Protein AF-0000000068720915 (afdb_homodimer)

Secondary structure (DSSP, 8-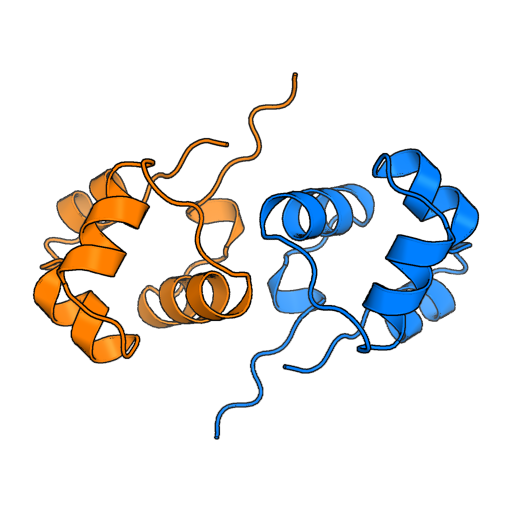state):
-EE-HHHHHHHHT--HHHHHHHHTS-HHHHHHHHTTSSPPBHHHHHHHHHHTT--HHHHEE----/-EE-HHHHHHHHT--HHHHHHHHTS-HHHHHHHHTTSSPPBHHHHHHHHHHTT--HHHHEE----

Radius of gyration: 15.05 Å; Cα contacts (8 Å, |Δi|>4): 165; chains: 2; bounding box: 31×42×32 Å

Foldseek 3Di:
DDFCQLVLCVVVVHDLCVLCVQLVHHSVVSVCCNVVNDPDDPSSLCSSCVSSVHDSCVGDPDPDD/DDFCQLVLCVVVVHDLCVLCVQLVHHSVVSVCCNVVNDDDDPSSLCSSCVSSVHDSCVGDPDPDD

Organism: Bacillus thuringiensis (NCBI:txid1428)

pLDDT: mean 94.08, std 8.58, range [43.88, 98.0]

Solvent-accessible surface area (backbone atoms only — not comparable to full-atom values): 7295 Å² total; per-residue (Å²): 110,48,56,40,47,50,60,52,28,60,75,66,70,50,55,65,59,59,50,15,58,74,59,69,51,49,50,66,57,44,50,33,32,36,68,60,74,39,81,55,50,43,66,55,42,51,39,47,18,55,76,67,74,46,52,50,66,74,35,43,39,77,63,72,128,111,47,55,39,46,49,60,52,30,60,74,65,71,49,56,64,59,59,50,16,58,73,58,69,50,48,51,66,58,46,49,34,32,37,70,58,76,38,81,54,50,44,66,55,40,51,39,48,17,54,76,66,74,48,52,51,67,73,36,42,39,78,61,70,129

Sequence (130 aa):
MKCKLKIILAERMLKQSDLAKLVGITDQTLSMIARGKSEPTLRVALRIAKALDLTVEEIWIEEGRMKCKLKIILAERMLKQSDLAKLVGITDQTLSMIARGKSEPTLRVALRIAKALDLTVEEIWIEEGR

Structure (mmCIF, N/CA/C/O backbone):
data_AF-0000000068720915-model_v1
#
loop_
_entity.id
_entity.type
_entity.pdbx_description
1 polymer 'Transcriptional regulator'
#
loop_
_atom_site.group_PDB
_atom_site.id
_atom_site.type_symbol
_atom_site.label_atom_id
_atom_site.label_alt_id
_atom_site.label_comp_id
_atom_site.label_asym_id
_atom_site.label_entity_id
_atom_site.label_seq_id
_atom_site.pdbx_PDB_ins_code
_atom_site.Cartn_x
_atom_site.Cartn_y
_atom_site.Cartn_z
_atom_site.occupancy
_atom_site.B_iso_or_equiv
_atom_site.auth_seq_id
_atom_site.auth_comp_id
_atom_site.auth_asym_id
_atom_site.auth_atom_id
_atom_site.pdbx_PDB_model_num
ATOM 1 N N . MET A 1 1 ? 12.648 -2.965 1.309 1 84.5 1 MET A N 1
ATOM 2 C CA . MET A 1 1 ? 11.312 -3.531 1.51 1 84.5 1 MET A CA 1
ATOM 3 C C . MET A 1 1 ? 11.281 -5 1.093 1 84.5 1 MET A C 1
ATOM 5 O O . MET A 1 1 ? 11.852 -5.371 0.068 1 84.5 1 MET A O 1
ATOM 9 N N . LYS A 1 2 ? 10.797 -5.852 1.995 1 91.69 2 LYS A N 1
ATOM 10 C CA . LYS A 1 2 ? 10.695 -7.281 1.729 1 91.69 2 LYS A CA 1
ATOM 11 C C . LYS A 1 2 ? 9.289 -7.656 1.262 1 91.69 2 LYS A C 1
ATOM 13 O O . LYS A 1 2 ? 8.297 -7.184 1.818 1 91.69 2 LYS A O 1
ATOM 18 N N . CYS A 1 3 ? 9.297 -8.414 0.153 1 95.56 3 CYS A N 1
ATOM 19 C CA . CYS A 1 3 ? 8.023 -8.875 -0.384 1 95.56 3 CYS A CA 1
ATOM 20 C C . CYS A 1 3 ? 7.805 -10.352 -0.068 1 95.56 3 CYS A C 1
ATOM 22 O O . CYS A 1 3 ? 8.648 -11.195 -0.393 1 95.56 3 CYS A O 1
ATOM 24 N N . LYS A 1 4 ? 6.602 -10.711 0.438 1 96.31 4 LYS A N 1
ATOM 25 C CA . LYS A 1 4 ? 6.289 -12.078 0.826 1 96.31 4 LYS A CA 1
ATOM 26 C C . LYS A 1 4 ? 5.352 -12.734 -0.185 1 96.31 4 LYS A C 1
ATOM 28 O O . LYS A 1 4 ? 4.844 -13.836 0.056 1 96.31 4 LYS A O 1
ATOM 33 N N . LEU A 1 5 ? 5.215 -12.117 -1.26 1 96.81 5 LEU A N 1
ATOM 34 C CA . LEU A 1 5 ? 4.215 -12.555 -2.227 1 96.81 5 LEU A CA 1
ATOM 35 C C . LEU A 1 5 ? 4.508 -13.977 -2.703 1 96.81 5 LEU A C 1
ATOM 37 O O . LEU A 1 5 ? 3.602 -14.812 -2.779 1 96.81 5 LEU A O 1
ATOM 41 N N . LYS A 1 6 ? 5.719 -14.289 -2.93 1 95.38 6 LYS A N 1
ATOM 42 C CA . LYS A 1 6 ? 6.086 -15.625 -3.4 1 95.38 6 LYS A CA 1
ATOM 43 C C . LYS A 1 6 ? 5.75 -16.688 -2.359 1 95.38 6 LYS A C 1
ATOM 45 O O . LYS A 1 6 ? 5.207 -17.734 -2.695 1 95.38 6 LYS A O 1
ATOM 50 N N . ILE A 1 7 ? 6.047 -16.406 -1.175 1 96.31 7 ILE A N 1
ATOM 51 C CA . ILE A 1 7 ? 5.801 -17.344 -0.075 1 96.31 7 ILE A CA 1
ATOM 52 C C . ILE A 1 7 ? 4.297 -17.531 0.109 1 96.31 7 ILE A C 1
ATOM 54 O O . ILE A 1 7 ? 3.824 -18.656 0.286 1 96.31 7 ILE A O 1
ATOM 58 N N . ILE A 1 8 ? 3.562 -16.484 0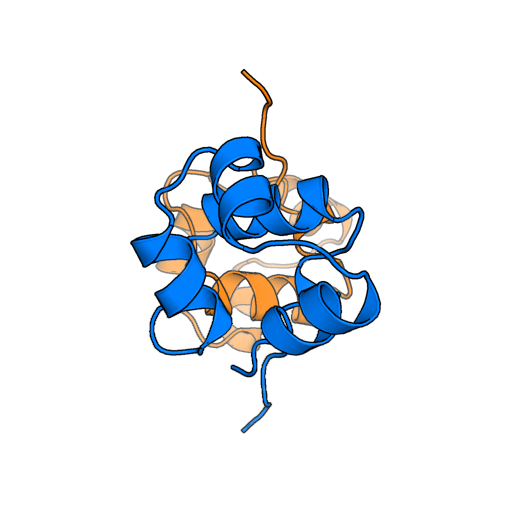.032 1 96.81 8 ILE A N 1
ATOM 59 C CA . ILE A 1 8 ? 2.115 -16.516 0.212 1 96.81 8 ILE A CA 1
ATOM 60 C C . ILE A 1 8 ? 1.474 -17.344 -0.895 1 96.81 8 ILE A C 1
ATOM 62 O O . ILE A 1 8 ? 0.606 -18.188 -0.627 1 96.81 8 ILE A O 1
ATOM 66 N N . LEU A 1 9 ? 1.926 -17.094 -2.137 1 96.31 9 LEU A N 1
ATOM 67 C CA . LEU A 1 9 ? 1.372 -17.844 -3.262 1 96.31 9 LEU A CA 1
ATOM 68 C C . LEU A 1 9 ? 1.666 -19.328 -3.123 1 96.31 9 LEU A C 1
ATOM 70 O O . LEU A 1 9 ? 0.794 -20.172 -3.375 1 96.31 9 LEU A O 1
ATOM 74 N N . ALA A 1 10 ? 2.838 -19.641 -2.721 1 96.06 10 ALA A N 1
ATOM 75 C CA . ALA A 1 10 ? 3.234 -21.031 -2.518 1 96.06 10 ALA A CA 1
ATOM 76 C C . ALA A 1 10 ? 2.402 -21.688 -1.417 1 96.06 10 ALA A C 1
ATOM 78 O O . ALA A 1 10 ? 1.913 -22.797 -1.581 1 96.06 10 ALA A O 1
ATOM 79 N N . GLU A 1 11 ? 2.225 -21 -0.353 1 96.75 11 GLU A N 1
ATOM 80 C CA . GLU A 1 11 ? 1.474 -21.516 0.792 1 96.75 11 GLU A CA 1
ATOM 81 C C . GLU A 1 11 ? 0.007 -21.734 0.435 1 96.75 11 GLU A C 1
ATOM 83 O O . GLU A 1 11 ? -0.625 -22.672 0.941 1 96.75 11 GLU A O 1
ATOM 88 N N . ARG A 1 12 ? -0.441 -20.938 -0.423 1 96.06 12 ARG A N 1
ATOM 89 C CA . ARG A 1 12 ? -1.853 -21.016 -0.788 1 96.06 12 ARG A CA 1
ATOM 90 C C . ARG A 1 12 ? -2.045 -21.812 -2.07 1 96.06 12 ARG A C 1
ATOM 92 O O . ARG A 1 12 ? -3.166 -21.938 -2.568 1 96.06 12 ARG A O 1
ATOM 99 N N . MET A 1 13 ? -1.033 -22.188 -2.682 1 96.75 13 MET A N 1
ATOM 100 C CA . MET A 1 13 ? -1.034 -22.969 -3.908 1 96.75 13 MET A CA 1
ATOM 101 C C . MET A 1 13 ? -1.691 -22.203 -5.051 1 96.75 13 MET A C 1
ATOM 103 O O . MET A 1 13 ? -2.506 -22.766 -5.789 1 96.75 13 MET A O 1
ATOM 107 N N . LEU A 1 14 ? -1.331 -20.969 -5.105 1 95.44 14 LEU A N 1
ATOM 108 C CA . LEU A 1 14 ? -1.845 -20.125 -6.172 1 95.44 14 LEU A CA 1
ATOM 109 C C . LEU A 1 14 ? -0.791 -19.922 -7.254 1 95.44 14 LEU A C 1
ATOM 111 O O . LEU A 1 14 ? 0.395 -19.766 -6.953 1 95.44 14 LEU A O 1
ATOM 115 N N . LYS A 1 15 ? -1.321 -19.906 -8.453 1 95.81 15 LYS A N 1
ATOM 116 C CA . LYS A 1 15 ? -0.428 -19.625 -9.57 1 95.81 15 LYS A CA 1
ATOM 117 C C . LYS A 1 15 ? -0.285 -18.125 -9.789 1 95.81 15 LYS A C 1
ATOM 119 O O . LYS A 1 15 ? -1.26 -17.375 -9.672 1 95.81 15 LYS A O 1
ATOM 124 N N . GLN A 1 16 ? 0.919 -17.766 -10.07 1 96.12 16 GLN A N 1
ATOM 125 C CA . GLN A 1 16 ? 1.2 -16.359 -10.336 1 96.12 16 GLN A CA 1
ATOM 126 C C . GLN A 1 16 ? 0.366 -15.844 -11.508 1 96.12 16 GLN A C 1
ATOM 128 O O . GLN A 1 16 ? -0.12 -14.711 -11.484 1 96.12 16 GLN A O 1
ATOM 133 N N . SER A 1 17 ? 0.252 -16.703 -12.539 1 96.25 17 SER A N 1
ATOM 134 C CA . SER A 1 17 ? -0.503 -16.328 -13.727 1 96.25 17 SER A CA 1
ATOM 135 C C . SER A 1 17 ? -1.961 -16.047 -13.391 1 96.25 17 SER A C 1
ATOM 137 O O . SER A 1 17 ? -2.545 -15.086 -13.914 1 96.25 17 SER A O 1
ATOM 139 N N . ASP A 1 18 ? -2.543 -16.828 -12.586 1 96.75 18 ASP A N 1
ATOM 140 C CA . ASP A 1 18 ? -3.93 -16.625 -12.172 1 96.75 18 ASP A CA 1
ATOM 141 C C . ASP A 1 18 ? -4.094 -15.328 -11.383 1 96.75 18 ASP A C 1
ATOM 143 O O . ASP A 1 18 ? -5.055 -14.586 -11.602 1 96.75 18 ASP A O 1
ATOM 147 N N . LEU A 1 19 ? -3.236 -15.062 -10.492 1 97.31 19 LEU A N 1
ATOM 148 C CA . LEU A 1 19 ? -3.277 -13.82 -9.727 1 97.31 19 LEU A CA 1
ATOM 149 C C . LEU A 1 19 ? -3.102 -12.617 -10.641 1 97.31 19 LEU A C 1
ATOM 151 O O . LEU A 1 19 ? -3.801 -11.609 -10.484 1 97.31 19 LEU A O 1
ATOM 155 N N . ALA A 1 20 ? -2.119 -12.695 -11.531 1 98 20 ALA A N 1
ATOM 156 C CA . ALA A 1 20 ? -1.88 -11.609 -12.484 1 98 20 ALA A CA 1
ATOM 157 C C . ALA A 1 20 ? -3.154 -11.258 -13.242 1 98 20 ALA A C 1
ATOM 159 O O . ALA A 1 20 ? -3.494 -10.078 -13.375 1 98 20 ALA A O 1
ATOM 160 N N . LYS A 1 21 ? -3.84 -12.305 -13.648 1 97 21 LYS A N 1
ATOM 161 C CA . LYS A 1 21 ? -5.102 -12.117 -14.359 1 97 21 LYS A CA 1
ATOM 162 C C . LYS A 1 21 ? -6.145 -11.453 -13.469 1 97 21 LYS A C 1
ATOM 164 O O . LYS A 1 21 ? -6.836 -10.523 -13.891 1 97 21 LYS A O 1
ATOM 169 N N . LEU A 1 22 ? -6.188 -11.883 -12.305 1 95.5 22 LEU A N 1
ATOM 170 C CA . LEU A 1 22 ? -7.156 -11.359 -11.352 1 95.5 22 LEU A CA 1
ATOM 171 C C . LEU A 1 22 ? -6.895 -9.883 -11.07 1 95.5 22 LEU A C 1
ATOM 173 O O . LEU A 1 22 ? -7.836 -9.102 -10.922 1 95.5 22 LEU A O 1
ATOM 177 N N . VAL A 1 23 ? -5.668 -9.531 -10.969 1 95.69 23 VAL A N 1
ATOM 178 C CA . VAL A 1 23 ? -5.25 -8.18 -10.625 1 95.69 23 VAL A CA 1
ATOM 179 C C . VAL A 1 23 ? -5.258 -7.297 -11.875 1 95.69 23 VAL A C 1
ATOM 181 O O . VAL A 1 23 ? -5.375 -6.074 -11.773 1 95.69 23 VAL A O 1
ATOM 184 N N . GLY A 1 24 ? -5.086 -7.875 -13.008 1 96.62 24 GLY A N 1
ATOM 185 C CA . GLY A 1 24 ? -5.098 -7.145 -14.266 1 96.62 24 GLY A CA 1
ATOM 186 C C . GLY A 1 24 ? -3.717 -6.676 -14.695 1 96.62 24 GLY A C 1
ATOM 187 O O . GLY A 1 24 ? -3.564 -5.57 -15.211 1 96.62 24 GLY A O 1
ATOM 188 N N . ILE A 1 25 ?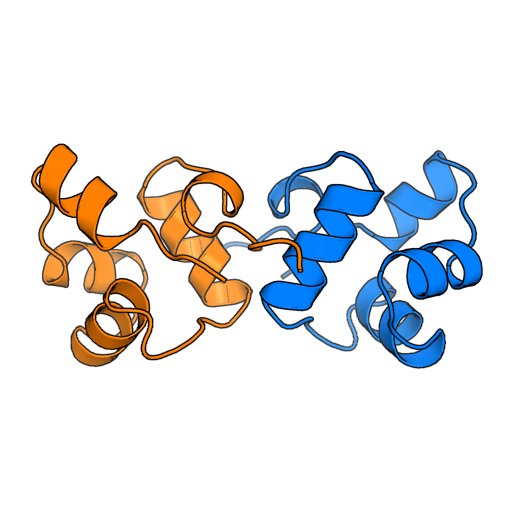 -2.736 -7.398 -14.445 1 96.88 25 ILE A N 1
ATOM 189 C CA . ILE A 1 25 ? -1.376 -7.113 -14.883 1 96.88 25 ILE A CA 1
ATOM 190 C C . ILE A 1 25 ? -0.797 -8.336 -15.594 1 96.88 25 ILE A C 1
ATOM 192 O O . ILE A 1 25 ? -1.419 -9.398 -15.617 1 96.88 25 ILE A O 1
ATOM 196 N N . THR A 1 26 ? 0.347 -8.141 -16.125 1 97.44 26 THR A N 1
ATOM 197 C CA . THR A 1 26 ? 0.966 -9.242 -16.859 1 97.44 26 THR A CA 1
ATOM 198 C C . THR A 1 26 ? 1.672 -10.195 -15.891 1 97.44 26 THR A C 1
ATOM 200 O O . THR A 1 26 ? 2.064 -9.797 -14.797 1 97.44 26 THR A O 1
ATOM 203 N N . ASP A 1 27 ? 1.843 -11.383 -16.438 1 97 27 ASP A N 1
ATOM 204 C CA . ASP A 1 27 ? 2.605 -12.367 -15.68 1 97 27 ASP A CA 1
ATOM 205 C C . ASP A 1 27 ? 4.016 -11.867 -15.383 1 97 27 ASP A C 1
ATOM 207 O O . ASP A 1 27 ? 4.539 -12.07 -14.289 1 97 27 ASP A O 1
ATOM 211 N N . GLN A 1 28 ? 4.523 -11.242 -16.312 1 97.62 28 GLN A N 1
ATOM 212 C CA . GLN A 1 28 ? 5.883 -10.727 -16.172 1 97.62 28 GLN A CA 1
ATOM 213 C C . GLN A 1 28 ? 5.969 -9.695 -15.047 1 97.62 28 GLN A C 1
ATOM 215 O O . GLN A 1 28 ? 6.883 -9.75 -14.219 1 97.62 28 GLN A O 1
ATOM 220 N N . THR A 1 29 ? 5.031 -8.812 -14.977 1 97.38 29 THR A N 1
ATOM 221 C CA . THR A 1 29 ? 4.984 -7.781 -13.945 1 97.38 29 THR A CA 1
ATOM 222 C C . THR A 1 29 ? 4.832 -8.406 -12.562 1 97.38 29 THR A C 1
ATOM 224 O O . THR A 1 29 ? 5.551 -8.039 -11.633 1 97.38 29 THR A O 1
ATOM 227 N N . LEU A 1 30 ? 3.932 -9.344 -12.492 1 97.81 30 LEU A N 1
ATOM 228 C CA . LEU A 1 30 ? 3.707 -10 -11.203 1 97.81 30 LEU A CA 1
ATOM 229 C C . LEU A 1 30 ? 4.941 -10.781 -10.766 1 97.81 30 LEU A C 1
ATOM 231 O O . LEU A 1 30 ? 5.297 -10.773 -9.586 1 97.81 30 LEU A O 1
ATOM 235 N N . SER A 1 31 ? 5.555 -11.383 -11.719 1 97 31 SER A N 1
ATOM 236 C CA . SER A 1 31 ? 6.77 -12.141 -11.43 1 97 31 SER A CA 1
ATOM 237 C C . SER A 1 31 ? 7.863 -11.234 -10.867 1 97 31 SER A C 1
ATOM 239 O O . SER A 1 31 ? 8.492 -11.57 -9.859 1 97 31 SER A O 1
ATOM 241 N N . MET A 1 32 ? 8.062 -10.078 -11.492 1 96.62 32 MET A N 1
ATOM 242 C CA . MET A 1 32 ? 9.07 -9.133 -11.031 1 96.62 32 MET A CA 1
ATOM 243 C C . MET A 1 32 ? 8.727 -8.609 -9.633 1 96.62 32 MET A C 1
ATOM 245 O O . MET A 1 32 ? 9.609 -8.461 -8.789 1 96.62 32 MET A O 1
ATOM 249 N N . ILE A 1 33 ? 7.527 -8.422 -9.398 1 96.88 33 ILE A N 1
ATOM 250 C CA . ILE A 1 33 ? 7.055 -7.949 -8.102 1 96.88 33 ILE A CA 1
ATOM 251 C C . ILE A 1 33 ? 7.297 -9.023 -7.043 1 96.88 33 ILE A C 1
ATOM 253 O O . ILE A 1 33 ? 7.863 -8.75 -5.984 1 96.88 33 ILE A O 1
ATOM 257 N N . ALA A 1 34 ? 6.895 -10.234 -7.367 1 96.44 34 ALA A N 1
ATOM 258 C CA . ALA A 1 34 ? 6.977 -11.344 -6.422 1 96.44 34 ALA A CA 1
ATOM 259 C C . ALA A 1 34 ? 8.43 -11.664 -6.086 1 96.44 34 ALA A C 1
ATOM 261 O O . ALA A 1 34 ? 8.734 -12.086 -4.965 1 96.44 34 ALA A O 1
ATOM 262 N N . ARG A 1 35 ? 9.289 -11.367 -6.938 1 93.88 35 ARG A N 1
ATOM 263 C CA . ARG A 1 35 ? 10.711 -11.648 -6.738 1 93.88 35 ARG A CA 1
ATOM 264 C C . ARG A 1 35 ? 11.422 -10.461 -6.09 1 93.88 35 ARG A C 1
ATOM 266 O O . ARG A 1 35 ? 12.617 -10.523 -5.816 1 93.88 35 ARG A O 1
ATOM 273 N N . GLY A 1 36 ? 10.781 -9.438 -5.918 1 91.56 36 GLY A N 1
ATOM 274 C CA . GLY A 1 36 ? 11.367 -8.258 -5.305 1 91.56 36 GLY A CA 1
ATOM 275 C C . GLY A 1 36 ? 12.18 -7.422 -6.277 1 91.56 36 GLY A C 1
ATOM 276 O O . GLY A 1 36 ? 12.922 -6.535 -5.867 1 91.56 36 GLY A O 1
ATOM 277 N N . LYS A 1 37 ? 12.031 -7.66 -7.488 1 93.38 37 LYS A N 1
ATOM 278 C CA . LYS A 1 37 ? 12.805 -6.949 -8.508 1 93.38 37 LYS A CA 1
ATOM 279 C C . LYS A 1 37 ? 12.117 -5.645 -8.898 1 93.38 37 LYS A C 1
ATOM 281 O O . LYS A 1 37 ? 12.75 -4.742 -9.445 1 93.38 37 LYS A O 1
ATOM 286 N N . SER A 1 38 ? 10.852 -5.523 -8.688 1 94.19 38 SER A N 1
ATOM 287 C CA . SER A 1 38 ? 10.078 -4.32 -8.961 1 94.19 38 SER A CA 1
ATOM 288 C C . SER A 1 38 ? 9.117 -4.008 -7.816 1 94.19 38 SER A C 1
ATOM 290 O O . SER A 1 38 ? 8.422 -4.898 -7.32 1 94.19 38 SER A O 1
ATOM 292 N N . GLU A 1 39 ? 9.148 -2.801 -7.504 1 92.94 39 GLU A N 1
ATOM 293 C CA . GLU A 1 39 ? 8.148 -2.361 -6.535 1 92.94 39 GLU A CA 1
ATOM 294 C C . GLU A 1 39 ? 6.836 -1.99 -7.227 1 92.94 39 GLU A C 1
ATOM 296 O O . GLU A 1 39 ? 6.836 -1.239 -8.203 1 92.94 39 GLU A O 1
ATOM 301 N N . PRO A 1 40 ? 5.863 -2.596 -6.746 1 96.06 40 PRO A N 1
ATOM 302 C CA . PRO A 1 40 ? 4.598 -2.209 -7.379 1 96.06 40 PRO A CA 1
ATOM 303 C C . PRO A 1 40 ? 4.188 -0.775 -7.047 1 96.06 40 PRO A C 1
ATOM 305 O O . PRO A 1 40 ? 4.652 -0.211 -6.055 1 96.06 40 PRO A O 1
ATOM 308 N N . THR A 1 41 ? 3.375 -0.228 -7.93 1 94.56 41 THR A N 1
ATOM 309 C CA . THR A 1 41 ? 2.689 1.002 -7.547 1 94.56 41 THR A CA 1
ATOM 310 C C . THR A 1 41 ? 1.713 0.745 -6.402 1 94.56 41 THR A C 1
ATOM 312 O O . THR A 1 41 ? 1.386 -0.406 -6.105 1 94.56 41 THR A O 1
ATOM 315 N N . LEU A 1 42 ? 1.261 1.77 -5.832 1 96 42 LEU A N 1
ATOM 316 C CA . LEU A 1 42 ? 0.309 1.631 -4.734 1 96 42 LEU A CA 1
ATOM 317 C C . LEU A 1 42 ? -0.982 0.976 -5.215 1 96 42 LEU A C 1
ATOM 319 O O . LEU A 1 42 ? -1.539 0.114 -4.531 1 96 42 LEU A O 1
ATOM 323 N N . ARG A 1 43 ? -1.368 1.279 -6.391 1 94.38 43 ARG A N 1
ATOM 324 C CA . ARG A 1 43 ? -2.602 0.733 -6.949 1 94.38 43 ARG A CA 1
ATOM 325 C C . ARG A 1 43 ? -2.496 -0.777 -7.137 1 94.38 43 ARG A C 1
ATOM 327 O O . ARG A 1 43 ? -3.389 -1.522 -6.73 1 94.38 43 ARG A O 1
ATOM 334 N N . VAL A 1 44 ? -1.448 -1.14 -7.664 1 95.69 44 VAL A N 1
ATOM 335 C CA . VAL A 1 44 ? -1.23 -2.559 -7.926 1 95.69 44 VAL A CA 1
ATOM 336 C C . VAL A 1 44 ? -1.125 -3.316 -6.605 1 95.69 44 VAL A C 1
ATOM 338 O O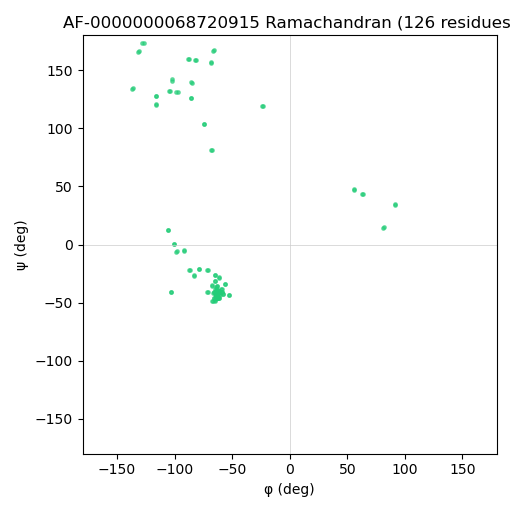 . VAL A 1 44 ? -1.684 -4.406 -6.461 1 95.69 44 VAL A O 1
ATOM 341 N N . ALA A 1 45 ? -0.449 -2.713 -5.711 1 96.88 45 ALA A N 1
ATOM 342 C CA . ALA A 1 45 ? -0.291 -3.34 -4.402 1 96.88 45 ALA A CA 1
ATOM 343 C C . ALA A 1 45 ? -1.643 -3.539 -3.721 1 96.88 45 ALA A C 1
ATOM 345 O O . ALA A 1 45 ? -1.905 -4.598 -3.146 1 96.88 45 ALA A O 1
ATOM 346 N N . LEU A 1 46 ? -2.461 -2.564 -3.871 1 97.06 46 LEU A N 1
ATOM 347 C CA . LEU A 1 46 ? -3.787 -2.646 -3.27 1 97.06 46 LEU A CA 1
ATOM 348 C C . LEU A 1 46 ? -4.621 -3.729 -3.945 1 97.06 46 LEU A C 1
ATOM 350 O O . LEU A 1 46 ? -5.34 -4.477 -3.273 1 97.06 46 LEU A O 1
ATOM 354 N N . ARG A 1 47 ? -4.457 -3.898 -5.188 1 96.06 47 ARG A N 1
ATOM 355 C CA . ARG A 1 47 ? -5.223 -4.902 -5.926 1 96.06 47 ARG A CA 1
ATOM 356 C C . ARG A 1 47 ? -4.754 -6.309 -5.574 1 96.06 47 ARG A C 1
ATOM 358 O O . ARG A 1 47 ? -5.57 -7.223 -5.43 1 96.06 47 ARG A O 1
ATOM 365 N N . ILE A 1 48 ? -3.492 -6.387 -5.469 1 97.25 48 ILE A N 1
ATOM 366 C CA . ILE A 1 48 ? -2.932 -7.688 -5.121 1 97.25 48 ILE A CA 1
ATOM 367 C C . ILE A 1 48 ? -3.385 -8.086 -3.717 1 97.25 48 ILE A C 1
ATOM 369 O O . ILE A 1 48 ? -3.828 -9.219 -3.498 1 97.25 48 ILE A O 1
ATOM 373 N N . ALA A 1 49 ? -3.252 -7.203 -2.832 1 97.62 49 ALA A N 1
ATOM 374 C CA . ALA A 1 49 ? -3.67 -7.469 -1.457 1 97.62 49 ALA A CA 1
ATOM 375 C C . ALA A 1 49 ? -5.145 -7.852 -1.397 1 97.62 49 ALA A C 1
ATOM 377 O O . ALA A 1 49 ? -5.516 -8.812 -0.722 1 97.62 49 ALA A O 1
ATOM 378 N N . LYS A 1 50 ? -5.934 -7.152 -2.135 1 96.69 50 LYS A N 1
ATOM 379 C CA . LYS A 1 50 ? -7.367 -7.426 -2.176 1 96.69 50 LYS A CA 1
ATOM 380 C C . LYS A 1 50 ? -7.648 -8.812 -2.744 1 96.69 50 LYS A C 1
ATOM 382 O O . LYS A 1 50 ? -8.438 -9.578 -2.18 1 96.69 50 LYS A O 1
ATOM 387 N N . ALA A 1 51 ? -6.977 -9.133 -3.787 1 96.62 51 ALA A N 1
ATOM 388 C CA . ALA A 1 51 ? -7.164 -10.414 -4.457 1 96.62 51 ALA A CA 1
ATOM 389 C C . ALA A 1 51 ? -6.816 -11.578 -3.521 1 96.62 51 ALA A C 1
ATOM 391 O O . ALA A 1 51 ? -7.387 -12.664 -3.635 1 96.62 51 ALA A O 1
ATOM 392 N N . LEU A 1 52 ? -5.926 -11.273 -2.621 1 97.56 52 LEU A N 1
ATOM 393 C CA . LEU A 1 52 ? -5.445 -12.32 -1.725 1 97.56 52 LEU A CA 1
ATOM 394 C C . LEU A 1 52 ? -6.133 -12.234 -0.365 1 97.56 52 LEU A C 1
ATOM 396 O O . LEU A 1 52 ? -5.855 -13.031 0.53 1 97.56 52 LEU A O 1
ATOM 400 N N . ASP A 1 53 ? -7.016 -11.289 -0.187 1 97.31 53 ASP A N 1
ATOM 401 C CA . ASP A 1 53 ? -7.676 -11.031 1.089 1 97.31 53 ASP A CA 1
ATOM 402 C C . ASP A 1 53 ? -6.656 -10.797 2.199 1 97.31 53 ASP A C 1
ATOM 404 O O . ASP A 1 53 ? -6.727 -11.422 3.258 1 97.31 53 ASP A O 1
ATOM 408 N N . LEU A 1 54 ? -5.688 -9.961 1.909 1 97.81 54 LEU A N 1
ATOM 409 C CA . LEU A 1 54 ? -4.637 -9.531 2.83 1 97.81 54 LEU A CA 1
ATOM 410 C C . LEU A 1 54 ? -4.48 -8.016 2.811 1 97.81 54 LEU A C 1
ATOM 412 O O . LEU A 1 54 ? -5.016 -7.344 1.927 1 97.81 54 LEU A O 1
ATOM 416 N N . THR A 1 55 ? -3.756 -7.57 3.863 1 97.81 55 THR A N 1
ATOM 417 C CA . THR A 1 55 ? -3.373 -6.16 3.82 1 97.81 55 THR A CA 1
ATOM 418 C C . THR A 1 55 ? -2.061 -5.98 3.064 1 97.81 55 THR A C 1
ATOM 420 O O . THR A 1 55 ? -1.304 -6.938 2.885 1 97.81 55 THR A O 1
ATOM 423 N N . VAL A 1 56 ? -1.837 -4.824 2.615 1 97.69 56 VAL A N 1
ATOM 424 C CA . VAL A 1 56 ? -0.574 -4.512 1.954 1 97.69 56 VAL A CA 1
ATOM 425 C C . VAL A 1 56 ? 0.591 -4.836 2.887 1 97.69 56 VAL A C 1
ATOM 427 O O . VAL A 1 56 ? 1.599 -5.402 2.455 1 97.69 56 VAL A O 1
ATOM 430 N N . GLU A 1 57 ? 0.42 -4.645 4.219 1 97.44 57 GLU A N 1
ATOM 431 C CA . GLU A 1 57 ? 1.466 -4.84 5.219 1 97.44 57 GLU A CA 1
ATOM 432 C C . GLU A 1 57 ? 1.784 -6.32 5.398 1 97.44 57 GLU A C 1
ATOM 434 O O . GLU A 1 57 ? 2.877 -6.676 5.844 1 97.44 57 GLU A O 1
ATOM 439 N N . GLU A 1 58 ? 0.863 -7.074 5.035 1 97 58 GLU A N 1
ATOM 440 C CA . GLU A 1 58 ? 1.079 -8.516 5.156 1 97 58 GLU A CA 1
ATOM 441 C C . GLU A 1 58 ? 1.943 -9.039 4.016 1 97 58 GLU A C 1
ATOM 443 O O . GLU A 1 58 ? 2.539 -10.117 4.125 1 97 58 GLU A O 1
ATOM 448 N N . ILE A 1 59 ? 1.997 -8.289 2.938 1 97.56 59 ILE A N 1
ATOM 449 C CA . ILE A 1 59 ? 2.697 -8.75 1.742 1 97.56 59 ILE A CA 1
ATOM 450 C C . ILE A 1 59 ? 4.047 -8.039 1.63 1 97.56 59 ILE A C 1
ATOM 452 O O . ILE A 1 59 ? 5.055 -8.664 1.291 1 97.56 59 ILE A O 1
ATOM 456 N N . TRP A 1 60 ? 3.979 -6.762 1.942 1 96.88 60 TRP A N 1
ATOM 457 C CA . TRP A 1 60 ? 5.199 -5.961 1.883 1 96.88 60 TRP A CA 1
ATOM 458 C C . TRP A 1 60 ? 5.582 -5.449 3.268 1 96.88 60 TRP A C 1
ATOM 460 O O . TRP A 1 60 ? 4.773 -4.812 3.945 1 96.88 60 TRP A O 1
ATOM 470 N N . ILE A 1 61 ? 6.84 -5.73 3.584 1 91.31 61 ILE A N 1
ATOM 471 C CA . ILE A 1 61 ? 7.344 -5.34 4.898 1 91.31 61 ILE A CA 1
ATOM 472 C C . ILE A 1 61 ? 8.461 -4.309 4.738 1 91.31 61 ILE A C 1
ATOM 474 O O . ILE A 1 61 ? 9.406 -4.52 3.975 1 91.31 61 ILE A O 1
ATOM 478 N N . GLU A 1 62 ? 8.188 -3.139 5.348 1 82.88 62 GLU A N 1
ATOM 479 C CA . GLU A 1 62 ? 9.25 -2.133 5.336 1 82.88 62 GLU A CA 1
ATOM 480 C C . GLU A 1 62 ? 10.359 -2.492 6.312 1 82.88 62 GLU A C 1
ATOM 482 O O . GLU A 1 62 ? 10.102 -2.736 7.492 1 82.88 62 GLU A O 1
ATOM 487 N N . GLU A 1 63 ? 11.484 -2.996 5.738 1 72.44 63 GLU A N 1
ATOM 488 C CA . GLU A 1 63 ? 12.594 -3.354 6.625 1 72.44 63 GLU A CA 1
ATOM 489 C C . GLU A 1 63 ? 13.219 -2.111 7.254 1 72.44 63 GLU A C 1
ATOM 491 O O . GLU A 1 63 ? 13.383 -1.089 6.59 1 72.44 63 GLU A O 1
ATOM 496 N N . GLY A 1 64 ? 12.68 -1.553 8.281 1 59.69 64 GLY A N 1
ATOM 497 C CA . GLY A 1 64 ? 13.359 -0.497 9.016 1 59.69 64 GLY A CA 1
ATOM 498 C C . GLY A 1 64 ? 14.867 -0.525 8.836 1 59.69 64 GLY A C 1
ATOM 499 O O . GLY A 1 64 ? 15.453 -1.594 8.664 1 59.69 64 GLY A O 1
ATOM 500 N N . ARG A 1 65 ? 15.391 0.592 8.273 1 43.88 65 ARG A N 1
ATOM 501 C CA . ARG A 1 65 ? 16.812 0.644 8.578 1 43.88 65 ARG A CA 1
ATOM 502 C C . ARG A 1 65 ? 17.062 0.53 10.078 1 43.88 65 ARG A C 1
ATOM 504 O O . ARG A 1 65 ? 16.203 0.905 10.883 1 43.88 65 ARG A O 1
ATOM 511 N N . MET B 1 1 ? -8.352 6.121 -7.16 1 84.56 1 MET B N 1
ATOM 512 C CA . MET B 1 1 ? -8.031 5.809 -5.77 1 84.56 1 MET B CA 1
ATOM 513 C C . MET B 1 1 ? -8.305 7.008 -4.867 1 84.56 1 MET B C 1
ATOM 515 O O . MET B 1 1 ? -8.008 8.148 -5.234 1 84.56 1 MET B O 1
ATOM 519 N N . LYS B 1 2 ? -9.047 6.77 -3.787 1 91.81 2 LYS B N 1
ATOM 520 C CA . LYS B 1 2 ? -9.383 7.82 -2.83 1 91.81 2 LYS B CA 1
ATOM 521 C C . LYS B 1 2 ? -8.461 7.777 -1.619 1 91.81 2 LYS B C 1
ATOM 523 O O . LYS B 1 2 ? -8.164 6.703 -1.093 1 91.81 2 LYS B O 1
ATOM 528 N N . CYS B 1 3 ? -7.938 8.984 -1.312 1 95.44 3 CYS B N 1
ATOM 529 C CA . CYS B 1 3 ? -7.066 9.102 -0.148 1 95.44 3 CYS B CA 1
ATOM 530 C C . CYS B 1 3 ? -7.793 9.766 1.015 1 95.44 3 CYS B C 1
ATOM 532 O O . CYS B 1 3 ? -8.328 10.867 0.87 1 95.44 3 CYS B O 1
ATOM 534 N N . LYS B 1 4 ? -7.699 9.172 2.217 1 96.19 4 LYS B N 1
ATOM 535 C CA . LYS B 1 4 ? -8.391 9.68 3.395 1 96.19 4 LYS B CA 1
ATOM 536 C C . LYS B 1 4 ? -7.422 10.367 4.352 1 96.19 4 LYS B C 1
ATOM 538 O O . LYS B 1 4 ? -7.789 10.703 5.48 1 96.19 4 LYS B O 1
ATOM 543 N N . LEU B 1 5 ? -6.285 10.602 3.875 1 96.81 5 LEU B N 1
ATOM 544 C CA . LEU B 1 5 ? -5.223 11.102 4.746 1 96.81 5 LEU B CA 1
ATOM 545 C C . LEU B 1 5 ? -5.609 12.438 5.363 1 96.81 5 LEU B C 1
ATOM 547 O O . LEU B 1 5 ? -5.43 12.648 6.562 1 96.81 5 LEU B O 1
ATOM 551 N N . LYS B 1 6 ? -6.207 13.281 4.617 1 95.44 6 LYS B N 1
ATOM 552 C CA . LYS B 1 6 ? -6.598 14.594 5.121 1 95.44 6 LYS B CA 1
ATOM 553 C C . LYS B 1 6 ? -7.641 14.469 6.234 1 95.44 6 LYS B C 1
ATOM 555 O O . LYS B 1 6 ? -7.539 15.141 7.262 1 95.44 6 LYS B O 1
ATOM 560 N N . ILE B 1 7 ? -8.562 13.664 6.027 1 96.31 7 ILE B N 1
ATOM 561 C CA . ILE B 1 7 ? -9.641 13.445 6.992 1 96.31 7 ILE B CA 1
ATOM 562 C C . ILE B 1 7 ? -9.07 12.828 8.266 1 96.31 7 ILE B C 1
ATOM 564 O O . ILE B 1 7 ? -9.422 13.242 9.375 1 96.31 7 ILE B O 1
ATOM 568 N N . ILE B 1 8 ? -8.195 11.906 8.133 1 96.81 8 ILE B N 1
ATOM 569 C CA . ILE B 1 8 ? -7.582 11.203 9.266 1 96.81 8 ILE B CA 1
ATOM 570 C C . ILE B 1 8 ? -6.766 12.188 10.094 1 96.81 8 ILE B C 1
ATOM 572 O O . ILE B 1 8 ? -6.855 12.195 11.328 1 96.81 8 ILE B O 1
ATOM 576 N N . LEU B 1 9 ? -5.973 13.008 9.383 1 96.31 9 LEU B N 1
ATOM 577 C CA . LEU B 1 9 ? -5.148 13.984 10.086 1 96.31 9 LEU B CA 1
ATOM 578 C C . LEU B 1 9 ? -6.02 14.977 10.852 1 96.31 9 LEU B C 1
ATOM 580 O O . LEU B 1 9 ? -5.723 15.32 11.992 1 96.31 9 LEU B O 1
ATOM 584 N N . ALA B 1 10 ? -7.066 15.398 10.242 1 96.06 10 ALA B N 1
ATOM 585 C CA . ALA B 1 10 ? -7.996 16.328 10.883 1 96.06 10 ALA B CA 1
ATOM 586 C C . ALA B 1 10 ? -8.656 15.695 12.102 1 96.06 10 ALA B C 1
ATOM 588 O O . ALA B 1 10 ? -8.734 16.312 13.164 1 96.06 10 ALA B O 1
ATOM 589 N N . GLU B 1 11 ? -9.07 14.492 11.977 1 96.69 11 GLU B N 1
ATOM 590 C CA . GLU B 1 11 ? -9.742 13.773 13.055 1 96.69 11 GLU B CA 1
ATOM 591 C C . GLU B 1 11 ? -8.805 13.547 14.234 1 96.69 11 GLU B C 1
ATOM 593 O O . GLU B 1 11 ? -9.234 13.555 15.391 1 96.69 11 GLU B O 1
ATOM 598 N N . ARG B 1 12 ? -7.609 13.406 13.938 1 96 12 ARG B N 1
ATOM 599 C CA . ARG B 1 12 ? -6.633 13.109 14.977 1 96 12 ARG B CA 1
ATOM 600 C C . ARG B 1 12 ? -5.902 14.375 15.422 1 96 12 ARG B C 1
ATOM 602 O O . ARG B 1 12 ? -5.004 14.312 16.266 1 96 12 ARG B O 1
ATOM 609 N N . MET B 1 13 ? -6.125 15.422 14.789 1 96.75 13 MET B N 1
ATOM 610 C CA . MET B 1 13 ? -5.535 16.719 15.094 1 96.75 13 MET B CA 1
ATOM 611 C C . MET B 1 13 ? -4.023 16.688 14.906 1 96.75 13 MET B C 1
ATOM 613 O O . MET B 1 13 ? -3.277 17.188 15.758 1 96.75 13 MET B O 1
ATOM 617 N N . LEU B 1 14 ? -3.654 16.078 13.836 1 95.38 14 LEU B N 1
ATOM 618 C CA . LEU B 1 14 ? -2.238 16 13.492 1 95.38 14 LEU B CA 1
ATOM 619 C C . LEU B 1 14 ? -1.887 17 12.398 1 95.38 14 LEU B C 1
ATOM 621 O O . LEU B 1 14 ? -2.666 17.203 11.461 1 95.38 14 LEU B O 1
ATOM 625 N N . LYS B 1 15 ? -0.718 17.547 12.609 1 95.88 15 LYS B N 1
ATOM 626 C CA . LYS B 1 15 ? -0.224 18.453 11.578 1 95.88 15 LYS B CA 1
ATOM 627 C C . LYS B 1 15 ? 0.48 17.672 10.461 1 95.88 15 LYS B C 1
ATOM 629 O O . LYS B 1 15 ? 1.208 16.719 10.727 1 95.88 15 LYS B O 1
ATOM 634 N N . GLN B 1 16 ? 0.216 18.109 9.273 1 96.25 16 GLN B N 1
ATOM 635 C CA . GLN B 1 16 ? 0.848 17.484 8.109 1 96.25 16 GLN B CA 1
ATOM 636 C C . GLN B 1 16 ? 2.369 17.562 8.203 1 96.25 16 GLN B C 1
ATOM 638 O O . GLN B 1 16 ? 3.066 16.609 7.844 1 96.25 16 GLN B O 1
ATOM 643 N N . SER B 1 17 ? 2.852 18.734 8.672 1 96.19 17 SER B N 1
ATOM 644 C CA . SER B 1 17 ? 4.289 18.953 8.797 1 96.19 17 SER B CA 1
ATOM 645 C C . SER B 1 17 ? 4.918 17.938 9.75 1 96.19 17 SER B C 1
ATOM 647 O O . SER B 1 17 ? 6.004 17.422 9.484 1 96.19 17 SER B O 1
ATOM 649 N N . ASP B 1 18 ? 4.293 17.688 10.828 1 96.69 18 ASP B N 1
ATOM 650 C CA . ASP B 1 18 ? 4.793 16.719 11.805 1 96.69 18 ASP B CA 1
ATOM 651 C C . ASP B 1 18 ? 4.824 15.312 11.219 1 96.69 18 ASP B C 1
ATOM 653 O O . ASP B 1 18 ? 5.789 14.57 11.422 1 96.69 18 ASP B O 1
ATOM 657 N N . LEU B 1 19 ? 3.809 14.93 10.547 1 97.25 19 LEU B N 1
ATOM 658 C CA . LEU B 1 19 ? 3.768 13.617 9.906 1 97.25 19 LEU B CA 1
ATOM 659 C C . LEU B 1 19 ? 4.855 13.5 8.844 1 97.25 19 LEU B C 1
ATOM 661 O O . LEU B 1 19 ? 5.516 12.469 8.742 1 97.25 19 LEU B O 1
ATOM 665 N N . ALA B 1 20 ? 4.98 14.531 8.016 1 98 20 ALA B N 1
ATOM 666 C CA . ALA B 1 20 ? 6.012 14.547 6.98 1 98 20 ALA B CA 1
ATOM 667 C C . ALA B 1 20 ? 7.391 14.273 7.574 1 98 20 ALA B C 1
ATOM 669 O O . ALA B 1 20 ? 8.156 13.461 7.047 1 98 20 ALA B O 1
ATOM 670 N N . LYS B 1 21 ? 7.625 14.938 8.711 1 97 21 LYS B N 1
ATOM 671 C CA . LYS B 1 21 ? 8.891 14.742 9.414 1 97 21 LYS B CA 1
ATOM 672 C C . LYS B 1 21 ? 9.039 13.312 9.906 1 97 21 LYS B C 1
ATOM 674 O O . LYS B 1 21 ? 10.094 12.695 9.758 1 97 21 LYS B O 1
ATOM 679 N N . LEU B 1 22 ? 8.023 12.82 10.414 1 95.5 22 LEU B N 1
ATOM 680 C CA . LEU B 1 22 ? 8.023 11.469 10.953 1 95.5 22 LEU B CA 1
ATOM 681 C C . LEU B 1 22 ? 8.289 10.445 9.852 1 95.5 22 LEU B C 1
ATOM 683 O O . LEU B 1 22 ? 8.992 9.453 10.07 1 95.5 22 LEU B O 1
ATOM 687 N N . VAL B 1 23 ? 7.707 10.672 8.727 1 95.69 23 VAL B N 1
ATOM 688 C CA . VAL B 1 23 ? 7.789 9.75 7.602 1 95.69 23 VAL B CA 1
ATOM 689 C C . VAL B 1 23 ? 9.086 9.984 6.832 1 95.69 23 VAL B C 1
ATOM 691 O O . VAL B 1 23 ? 9.578 9.094 6.141 1 95.69 23 VAL B O 1
ATOM 694 N N . GLY B 1 24 ? 9.617 11.156 6.891 1 96.56 24 GLY B N 1
ATOM 695 C CA . GLY B 1 24 ? 10.867 11.492 6.219 1 96.56 24 GLY B CA 1
ATOM 696 C C . GLY B 1 24 ? 10.664 12.039 4.82 1 96.56 24 GLY B C 1
ATOM 697 O O . GLY B 1 24 ? 11.43 11.719 3.908 1 96.56 24 GLY B O 1
ATOM 698 N N . ILE B 1 25 ? 9.648 12.734 4.59 1 96.88 25 ILE B N 1
ATOM 699 C CA . ILE B 1 25 ? 9.391 13.391 3.312 1 96.88 25 ILE B CA 1
ATOM 700 C C . ILE B 1 25 ? 9.117 14.875 3.547 1 96.88 25 ILE B C 1
ATOM 702 O O . ILE B 1 25 ? 9.016 15.32 4.691 1 96.88 25 ILE B O 1
ATOM 706 N N . THR B 1 26 ? 9.016 15.57 2.465 1 97.44 26 THR B N 1
ATOM 707 C CA . THR B 1 26 ? 8.773 17 2.588 1 97.44 26 THR B CA 1
ATOM 708 C C . THR B 1 26 ? 7.297 17.297 2.832 1 97.44 26 THR B C 1
ATOM 710 O O . THR B 1 26 ? 6.438 16.484 2.469 1 97.44 26 THR B O 1
ATOM 713 N N . ASP B 1 27 ? 7.117 18.484 3.387 1 97 27 ASP B N 1
ATOM 714 C CA . ASP B 1 27 ? 5.746 18.938 3.58 1 97 27 ASP B CA 1
ATOM 715 C C . ASP B 1 27 ? 4.996 19.016 2.252 1 97 27 ASP B C 1
ATOM 717 O O . ASP B 1 27 ? 3.818 18.656 2.182 1 97 27 ASP B O 1
ATOM 721 N N . GLN B 1 28 ? 5.672 19.422 1.307 1 97.69 28 GLN B N 1
ATOM 722 C CA . GLN B 1 28 ? 5.066 19.562 -0.014 1 97.69 28 GLN B CA 1
ATOM 723 C C . GLN B 1 28 ? 4.602 18.203 -0.55 1 97.69 28 GLN B C 1
ATOM 725 O O . GLN B 1 28 ? 3.488 18.094 -1.061 1 97.69 28 GLN B O 1
ATOM 730 N N . THR B 1 29 ? 5.41 17.219 -0.4 1 97.38 29 THR B N 1
ATOM 731 C CA . THR B 1 29 ? 5.086 15.867 -0.856 1 97.38 29 THR B CA 1
ATOM 732 C C . THR B 1 29 ? 3.875 15.32 -0.108 1 97.38 29 THR B C 1
ATOM 734 O O . THR B 1 29 ? 2.949 14.781 -0.723 1 97.38 29 THR B O 1
ATOM 737 N N . LEU B 1 30 ? 3.908 15.492 1.173 1 97.75 30 LEU B N 1
ATOM 738 C CA . LEU B 1 30 ? 2.799 14.992 1.979 1 97.75 30 LEU B CA 1
ATOM 739 C C . LEU B 1 30 ? 1.505 15.727 1.632 1 97.75 30 LEU B C 1
ATOM 741 O O . LEU B 1 30 ? 0.438 15.109 1.564 1 97.75 30 LEU B O 1
ATOM 745 N N . SER B 1 31 ? 1.651 16.984 1.409 1 97 31 SER B N 1
ATOM 746 C CA . SER B 1 31 ? 0.49 17.781 1.041 1 97 31 SER B CA 1
ATOM 747 C C . SER B 1 31 ? -0.132 17.297 -0.262 1 97 31 SER B C 1
ATOM 749 O O . SER B 1 31 ? -1.35 17.125 -0.35 1 97 31 SER B O 1
ATOM 751 N N . MET B 1 32 ? 0.709 17.047 -1.256 1 96.62 32 MET B N 1
ATOM 752 C CA . MET B 1 32 ? 0.223 16.547 -2.541 1 96.62 32 MET B CA 1
ATOM 753 C C . MET B 1 32 ? -0.429 15.18 -2.385 1 96.62 32 MET B C 1
ATOM 755 O O . MET B 1 32 ? -1.459 14.898 -3.002 1 96.62 32 MET B O 1
ATOM 759 N N . ILE B 1 33 ? 0.097 14.406 -1.587 1 96.81 33 ILE B N 1
ATOM 760 C CA . ILE B 1 33 ? -0.437 13.07 -1.32 1 96.81 33 ILE B CA 1
ATOM 761 C C . ILE B 1 33 ? -1.792 13.188 -0.626 1 96.81 33 ILE B C 1
ATOM 763 O O . ILE B 1 33 ? -2.768 12.562 -1.047 1 96.81 33 ILE B O 1
ATOM 767 N N . ALA B 1 34 ? -1.829 14.008 0.399 1 96.38 34 ALA B N 1
ATOM 768 C CA . ALA B 1 34 ? -3.033 14.156 1.212 1 96.38 34 ALA B CA 1
ATOM 769 C C . ALA B 1 34 ? -4.176 14.75 0.394 1 96.38 34 ALA B C 1
ATOM 771 O O . ALA B 1 34 ? -5.344 14.43 0.625 1 96.38 34 ALA B O 1
ATOM 772 N N . ARG B 1 35 ? -3.859 15.461 -0.59 1 93.94 35 ARG B N 1
ATOM 773 C CA . ARG B 1 35 ? -4.867 16.094 -1.433 1 93.94 35 ARG B CA 1
ATOM 774 C C . ARG B 1 35 ? -5.234 15.211 -2.615 1 93.94 35 ARG B C 1
ATOM 776 O O . ARG B 1 35 ? -6.086 15.57 -3.43 1 93.94 35 ARG B O 1
ATOM 783 N N . GLY B 1 36 ? -4.605 14.172 -2.764 1 91.69 36 GLY B N 1
ATOM 784 C CA . GLY B 1 36 ? -4.887 13.258 -3.859 1 91.69 36 GLY B CA 1
ATOM 785 C C . GLY B 1 36 ? -4.238 13.672 -5.164 1 91.69 36 GLY B C 1
ATOM 786 O O . GLY B 1 36 ? -4.574 13.148 -6.227 1 91.69 36 GLY B O 1
ATOM 787 N N . LYS B 1 37 ? -3.346 14.531 -5.109 1 93.5 37 LYS B N 1
ATOM 788 C CA . LYS B 1 37 ? -2.693 15.047 -6.312 1 93.5 37 LYS B CA 1
ATOM 789 C C . LYS B 1 37 ? -1.504 14.172 -6.703 1 93.5 37 LYS B C 1
ATOM 791 O O . LYS B 1 37 ? -1.052 14.211 -7.852 1 93.5 37 LYS B O 1
ATOM 796 N N . SER B 1 38 ? -0.975 13.438 -5.801 1 94.25 38 SER B N 1
ATOM 797 C CA . SER B 1 38 ? 0.131 12.523 -6.047 1 94.25 38 SER B CA 1
ATOM 798 C C . SER B 1 38 ? -0.094 11.188 -5.344 1 94.25 38 SER B C 1
ATOM 800 O O . SER B 1 38 ? -0.468 11.148 -4.168 1 94.25 38 SER B O 1
ATOM 802 N N . GLU B 1 39 ? 0.148 10.219 -6.098 1 93.12 39 GLU B N 1
ATOM 803 C CA . GLU B 1 39 ? 0.129 8.898 -5.473 1 93.12 39 GLU B CA 1
ATOM 804 C C . GLU B 1 39 ? 1.481 8.562 -4.852 1 93.12 39 GLU B C 1
ATOM 806 O O . GLU B 1 39 ? 2.52 8.703 -5.5 1 93.12 39 GLU B O 1
ATOM 811 N N . PRO B 1 40 ? 1.392 8.242 -3.648 1 96.12 40 PRO B N 1
ATOM 812 C CA . PRO B 1 40 ? 2.684 7.875 -3.062 1 96.12 40 PRO B CA 1
ATOM 813 C C . PRO B 1 40 ? 3.236 6.566 -3.625 1 96.12 40 PRO B C 1
ATOM 815 O O . PRO B 1 40 ? 2.482 5.758 -4.172 1 96.12 40 PRO B O 1
ATOM 818 N N . THR B 1 41 ? 4.543 6.445 -3.502 1 94.56 41 THR 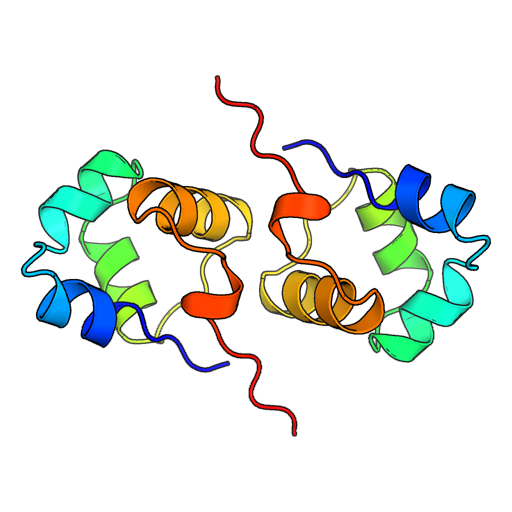B N 1
ATOM 819 C CA . THR B 1 41 ? 5.121 5.121 -3.717 1 94.56 41 THR B CA 1
ATOM 820 C C . THR B 1 41 ? 4.668 4.152 -2.629 1 94.56 41 THR B C 1
ATOM 822 O O . THR B 1 41 ? 4.145 4.57 -1.596 1 94.56 41 THR B O 1
ATOM 825 N N . LEU B 1 42 ? 4.895 2.93 -2.855 1 95.94 42 LEU B N 1
ATOM 826 C CA . LEU B 1 42 ? 4.508 1.923 -1.872 1 95.94 42 LEU B CA 1
ATOM 827 C C . LEU B 1 42 ? 5.273 2.119 -0.567 1 95.94 42 LEU B C 1
ATOM 829 O O . LEU B 1 42 ? 4.699 2.006 0.518 1 95.94 42 LEU B O 1
ATOM 833 N N . ARG B 1 43 ? 6.473 2.518 -0.681 1 94.31 43 ARG B N 1
ATOM 834 C CA . ARG B 1 43 ? 7.309 2.717 0.499 1 94.31 43 ARG B CA 1
ATOM 835 C C . ARG B 1 43 ? 6.777 3.857 1.36 1 94.31 43 ARG B C 1
ATOM 837 O O . ARG B 1 43 ? 6.633 3.709 2.574 1 94.31 43 ARG B O 1
ATOM 844 N N . VAL B 1 44 ? 6.48 4.867 0.723 1 95.69 44 VAL B N 1
ATOM 845 C CA . VAL B 1 44 ? 5.98 6.043 1.431 1 95.69 44 VAL B CA 1
ATOM 846 C C . VAL B 1 44 ? 4.625 5.73 2.059 1 95.69 44 VAL B C 1
ATOM 848 O O . VAL B 1 44 ? 4.363 6.105 3.203 1 95.69 44 VAL B O 1
ATOM 851 N N . ALA B 1 45 ? 3.857 5.035 1.318 1 96.88 45 ALA B N 1
ATOM 852 C CA . ALA B 1 45 ? 2.537 4.664 1.822 1 96.88 45 ALA B CA 1
ATOM 853 C C . ALA B 1 45 ? 2.65 3.797 3.074 1 96.88 45 ALA B C 1
ATOM 855 O O . ALA B 1 45 ? 1.919 4 4.047 1 96.88 45 ALA B O 1
ATOM 856 N N . LEU B 1 46 ? 3.588 2.936 3.035 1 97.06 46 LEU B N 1
ATOM 857 C CA . LEU B 1 46 ? 3.795 2.057 4.18 1 97.06 46 LEU B CA 1
ATOM 858 C C . LEU B 1 46 ? 4.293 2.846 5.387 1 97.06 46 LEU B C 1
ATOM 860 O O . LEU B 1 46 ? 3.861 2.602 6.516 1 97.06 46 LEU B O 1
ATOM 864 N N . ARG B 1 47 ? 5.074 3.818 5.16 1 96.06 47 ARG B N 1
ATOM 865 C CA . ARG B 1 47 ? 5.609 4.629 6.25 1 96.06 47 ARG B CA 1
ATOM 866 C C . ARG B 1 47 ? 4.523 5.5 6.871 1 96.06 47 ARG B C 1
ATOM 868 O O . ARG B 1 47 ? 4.469 5.66 8.094 1 96.06 47 ARG B O 1
ATOM 875 N N . ILE B 1 48 ? 3.752 6.008 5.992 1 97.25 48 IL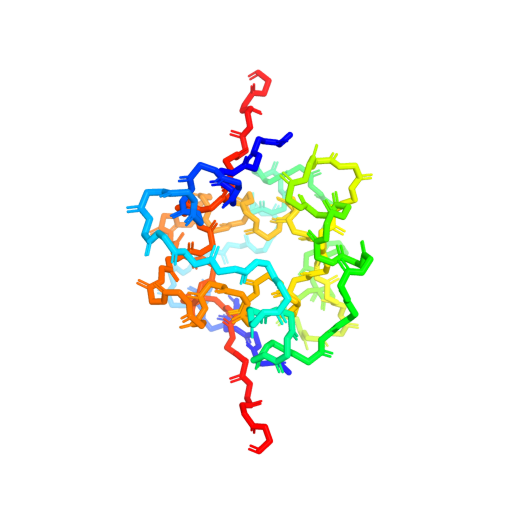E B N 1
ATOM 876 C CA . ILE B 1 48 ? 2.664 6.855 6.469 1 97.25 48 ILE B CA 1
ATOM 877 C C . ILE B 1 48 ? 1.689 6.023 7.297 1 97.25 48 ILE B C 1
ATOM 879 O O . ILE B 1 48 ? 1.292 6.43 8.391 1 97.25 48 ILE B O 1
ATOM 883 N N . ALA B 1 49 ? 1.329 4.934 6.781 1 97.56 49 ALA B N 1
ATOM 884 C CA . ALA B 1 49 ? 0.412 4.047 7.496 1 97.56 49 ALA B CA 1
ATOM 885 C C . ALA B 1 49 ? 0.979 3.648 8.852 1 97.56 49 ALA B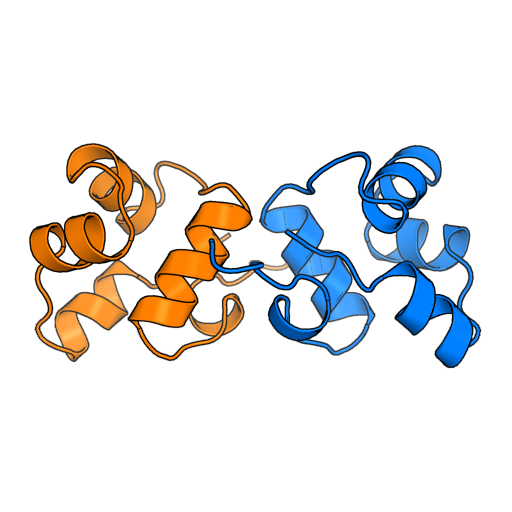 C 1
ATOM 887 O O . ALA B 1 49 ? 0.272 3.688 9.867 1 97.56 49 ALA B O 1
ATOM 888 N N . LYS B 1 50 ? 2.223 3.35 8.867 1 96.69 50 LYS B N 1
ATOM 889 C CA . LYS B 1 50 ? 2.889 2.961 10.109 1 96.69 50 LYS B CA 1
ATOM 890 C C . LYS B 1 50 ? 2.889 4.109 11.117 1 96.69 50 LYS B C 1
ATOM 892 O O . LYS B 1 50 ? 2.566 3.912 12.289 1 96.69 50 LYS B O 1
ATOM 897 N N . ALA B 1 51 ? 3.193 5.262 10.648 1 96.56 51 ALA B N 1
ATOM 898 C CA . ALA B 1 51 ? 3.262 6.445 11.5 1 96.56 51 ALA B CA 1
ATOM 899 C C . ALA B 1 51 ? 1.908 6.734 12.141 1 96.56 51 ALA B C 1
ATOM 901 O O . ALA B 1 51 ? 1.844 7.273 13.25 1 96.56 51 ALA B O 1
ATOM 902 N N . LEU B 1 52 ? 0.889 6.332 11.438 1 97.56 52 LEU B N 1
ATOM 903 C CA . LEU B 1 52 ? -0.46 6.633 11.906 1 97.56 52 LEU B CA 1
ATOM 904 C C . LEU B 1 52 ? -1.081 5.418 12.586 1 97.56 52 LEU B C 1
ATOM 906 O O . LEU B 1 52 ? -2.225 5.473 13.047 1 97.56 52 LEU B O 1
ATOM 910 N N . ASP B 1 53 ? -0.369 4.328 12.664 1 97.38 53 ASP B N 1
ATOM 911 C CA . ASP B 1 53 ? -0.872 3.072 13.203 1 97.38 53 ASP B CA 1
ATOM 912 C C . ASP B 1 53 ? -2.137 2.625 12.477 1 97.38 53 ASP B C 1
ATOM 914 O O . ASP B 1 53 ? -3.15 2.32 13.109 1 97.38 53 ASP B O 1
ATOM 918 N N . LEU B 1 54 ? -2.084 2.672 11.164 1 97.81 54 LEU B N 1
ATOM 919 C CA . LEU B 1 54 ? -3.145 2.236 10.258 1 97.81 54 LEU B CA 1
ATOM 920 C C . LEU B 1 54 ? -2.588 1.331 9.164 1 97.81 54 LEU B C 1
ATOM 922 O O . LEU B 1 54 ? -1.372 1.236 8.992 1 97.81 54 LEU B O 1
ATOM 926 N N . THR B 1 55 ? -3.564 0.683 8.5 1 97.81 55 THR B N 1
ATOM 927 C CA . THR B 1 55 ? -3.154 -0.043 7.305 1 97.81 55 THR B CA 1
ATOM 928 C C . THR B 1 55 ? -3.203 0.863 6.078 1 97.81 55 THR B C 1
ATOM 930 O O . THR B 1 55 ? -3.859 1.907 6.094 1 97.81 55 THR B O 1
ATOM 933 N N . VAL B 1 56 ? -2.508 0.489 5.098 1 97.69 56 VAL B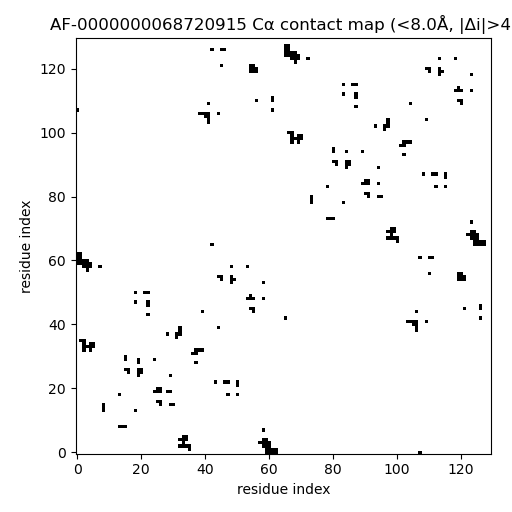 N 1
ATOM 934 C CA . VAL B 1 56 ? -2.543 1.229 3.84 1 97.69 56 VAL B CA 1
ATOM 935 C C . VAL B 1 56 ? -3.98 1.318 3.332 1 97.69 56 VAL B C 1
ATOM 937 O O . VAL B 1 56 ? -4.414 2.375 2.865 1 97.69 56 VAL B O 1
ATOM 940 N N . GLU B 1 57 ? -4.812 0.279 3.572 1 97.44 57 GLU B N 1
ATOM 941 C CA . GLU B 1 57 ? -6.188 0.193 3.084 1 97.44 57 GLU B CA 1
ATOM 942 C C . GLU B 1 57 ? -7.098 1.167 3.826 1 97.44 57 GLU B C 1
ATOM 944 O O . GLU B 1 57 ? -8.148 1.559 3.311 1 97.44 57 GLU B O 1
ATOM 949 N N . GLU B 1 58 ? -6.652 1.511 4.938 1 97 58 GLU B N 1
ATOM 950 C CA . GLU B 1 58 ? -7.449 2.453 5.719 1 97 58 GLU B CA 1
ATOM 951 C C . GLU B 1 58 ? -7.262 3.883 5.219 1 97 58 GLU B C 1
ATOM 953 O O . GLU B 1 58 ? -8.094 4.75 5.477 1 97 58 GLU B O 1
ATOM 958 N N . ILE B 1 59 ? -6.172 4.102 4.531 1 97.56 59 ILE B N 1
ATOM 959 C CA . ILE B 1 59 ? -5.832 5.457 4.102 1 97.56 59 ILE B CA 1
ATOM 960 C C . ILE B 1 59 ? -6.16 5.625 2.619 1 97.56 59 ILE B C 1
ATOM 962 O O . ILE B 1 59 ? -6.688 6.66 2.207 1 97.56 59 ILE B O 1
ATOM 966 N N . TRP B 1 60 ? -5.844 4.566 1.896 1 96.88 60 TRP B N 1
ATOM 967 C CA . TRP B 1 60 ? -6.109 4.594 0.461 1 96.88 60 TRP B CA 1
ATOM 968 C C . TRP B 1 60 ? -7.133 3.533 0.075 1 96.88 60 TRP B C 1
ATOM 970 O O . TRP B 1 60 ? -6.961 2.352 0.386 1 96.88 60 TRP B O 1
ATOM 980 N N . ILE B 1 61 ? -8.133 4.023 -0.63 1 91.38 61 ILE B N 1
ATOM 981 C CA . ILE B 1 61 ? -9.211 3.139 -1.046 1 91.38 61 ILE B CA 1
ATOM 982 C C . ILE B 1 61 ? -9.242 3.043 -2.568 1 91.38 61 ILE B C 1
ATOM 984 O O . ILE B 1 61 ? -9.25 4.062 -3.262 1 91.38 61 ILE B O 1
ATOM 988 N N . GLU B 1 62 ? -9.078 1.781 -3.02 1 82.81 62 GLU B N 1
ATOM 989 C CA . GLU B 1 62 ? -9.203 1.587 -4.461 1 82.81 62 GLU B CA 1
ATOM 990 C C . GLU B 1 62 ? -10.656 1.662 -4.91 1 82.81 62 GLU B C 1
ATOM 992 O O . GLU B 1 62 ? -11.523 0.978 -4.352 1 82.81 62 GLU B O 1
ATOM 997 N N . GLU B 1 63 ? -11.016 2.812 -5.531 1 72.5 63 GLU B N 1
ATOM 998 C CA . GLU B 1 63 ? -12.398 2.939 -5.992 1 72.5 63 GLU B CA 1
ATOM 999 C C . GLU B 1 63 ? -12.688 1.971 -7.137 1 72.5 63 GLU B C 1
ATOM 1001 O O . GLU B 1 63 ? -11.852 1.781 -8.023 1 72.5 63 GLU B O 1
ATOM 1006 N N . GLY B 1 64 ? -12.969 0.727 -6.883 1 59.5 64 GLY B N 1
ATOM 1007 C CA . GLY B 1 64 ? -13.438 -0.156 -7.938 1 59.5 64 GLY B CA 1
ATOM 1008 C C . GLY B 1 64 ? -14.094 0.586 -9.086 1 59.5 64 GLY B C 1
ATOM 1009 O O . GLY B 1 64 ? -14.703 1.639 -8.883 1 59.5 64 GLY B O 1
ATOM 1010 N N . ARG B 1 65 ? -13.492 0.433 -10.281 1 44.25 65 ARG B N 1
ATOM 1011 C CA . ARG B 1 65 ? -14.438 0.792 -11.328 1 44.25 65 ARG B CA 1
ATOM 1012 C C . ARG B 1 65 ? -15.742 0.027 -11.172 1 44.25 65 ARG B C 1
ATOM 1014 O O . ARG B 1 65 ? -15.766 -1.075 -10.617 1 44.25 65 ARG B O 1
#

Nearest PDB structures (foldseek):
  2xj3-assembly1_B  TM=9.618E-01  e=6.507E-06  Enterococcus faecalis
  1utx-assembly1_B  TM=9.563E-01  e=3.166E-05  Enterococcus faecalis
  2lyk-assembly1_B  TM=9.098E-01  e=5.731E-05  Enterococcus faecalis
  3jxc-assembly1_L  TM=9.277E-01  e=9.758E-04  Lederbergvirus P22
  3vk0-assembly2_B  TM=8.693E-01  e=1.654E-03  Neisseria meningitidis MC58

InterPro domains:
  IPR001387 Cro/C1-type, helix-turn-helix domain [PF01381] (5-59)
  IPR001387 Cro/C1-type, helix-turn-helix domain [PS50943] (5-59)
  IPR001387 Cro/C1-type, helix-turn-helix domain [SM00530] (4-59)
  IPR001387 Cro/C1-type, helix-turn-helix domain [cd00093] (4-59)
  IPR010982 Lambda repressor-like, DNA-binding domain superfamily [G3DSA:1.10.260.40] (1-63)
  IPR010982 Lambda repressor-like, DNA-binding domain superfamily [SSF47413] (4-63)